Protein AF-A0A9E5ES08-F1 (afdb_monomer_lite)

Sequence (44 aa):
MILTEIDHVAIAVNDLEAAIDYYKRAFGAEVDHREVVESDGVEE

Secondary structure (DSSP, 8-state):
----S--------S-HHHHHHHHHHHH--------EETTTTEE-

pLDDT: mean 94.47, std 3.86, range [77.62, 98.38]

Structure (mmCIF, N/CA/C/O backbone):
data_AF-A0A9E5ES08-F1
#
_entry.id   AF-A0A9E5ES08-F1
#
loop_
_atom_site.group_PDB
_atom_site.id
_atom_site.type_symbol
_atom_site.label_atom_id
_atom_site.label_alt_id
_atom_site.label_comp_id
_atom_site.label_asym_id
_atom_site.label_entity_id
_atom_site.label_seq_id
_atom_site.pdbx_PDB_ins_code
_atom_site.Cartn_x
_atom_site.Cartn_y
_atom_site.Cartn_z
_atom_site.occupancy
_atom_site.B_iso_or_equiv
_atom_site.auth_seq_id
_atom_site.auth_comp_id
_atom_site.auth_asym_id
_atom_site.auth_atom_id
_atom_site.pdbx_PDB_model_num
ATOM 1 N N . MET A 1 1 ? 10.494 -8.708 23.397 1.00 77.62 1 MET A N 1
ATOM 2 C CA . MET A 1 1 ? 9.799 -7.668 22.613 1.00 77.62 1 MET A CA 1
ATOM 3 C C . MET A 1 1 ? 8.539 -8.303 22.054 1.00 77.62 1 MET A C 1
ATOM 5 O O . MET A 1 1 ? 8.651 -9.401 21.526 1.00 77.62 1 MET A O 1
ATOM 9 N N . ILE A 1 2 ? 7.370 -7.699 22.270 1.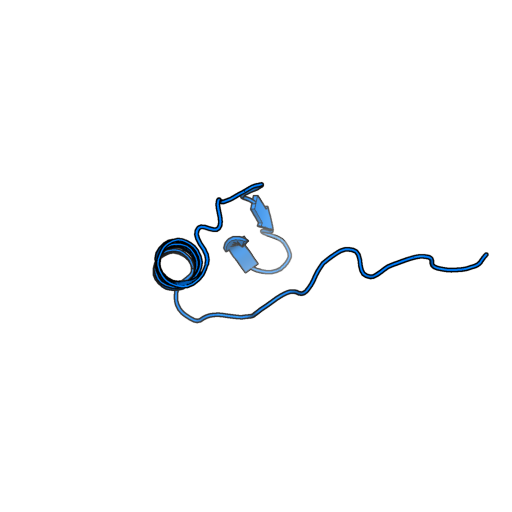00 92.75 2 ILE A N 1
ATOM 10 C CA . ILE A 1 2 ? 6.077 -8.210 21.787 1.00 92.75 2 ILE A CA 1
ATOM 11 C C . ILE A 1 2 ? 5.603 -7.246 20.697 1.00 92.75 2 ILE A C 1
ATOM 13 O O . ILE A 1 2 ? 5.622 -6.041 20.927 1.00 92.75 2 ILE A O 1
ATOM 17 N N . LEU A 1 3 ? 5.240 -7.771 19.526 1.00 94.25 3 LEU A N 1
ATOM 18 C CA . LEU A 1 3 ? 4.613 -7.000 18.448 1.00 94.25 3 LEU A CA 1
ATOM 19 C C . LEU A 1 3 ? 3.148 -6.721 18.815 1.00 94.25 3 LEU A C 1
ATOM 21 O O . LEU A 1 3 ? 2.481 -7.616 19.338 1.00 94.25 3 LEU A O 1
ATOM 25 N N . THR A 1 4 ? 2.664 -5.502 18.571 1.00 95.94 4 THR A N 1
ATOM 26 C CA . THR A 1 4 ? 1.322 -5.048 18.987 1.00 95.94 4 THR A CA 1
ATOM 27 C C . THR A 1 4 ? 0.299 -5.082 17.865 1.00 95.94 4 THR A C 1
ATOM 29 O O . THR A 1 4 ? -0.867 -5.376 18.119 1.00 95.94 4 THR A O 1
ATOM 32 N N . GLU A 1 5 ? 0.727 -4.813 16.635 1.00 96.56 5 GLU A N 1
ATOM 33 C CA . GLU A 1 5 ? -0.167 -4.637 15.496 1.00 96.56 5 GLU A CA 1
ATOM 34 C C . GLU A 1 5 ? 0.521 -4.923 14.161 1.00 96.56 5 GLU A C 1
ATOM 36 O O . GLU A 1 5 ? 1.732 -5.146 14.087 1.00 96.56 5 GLU A O 1
ATOM 41 N N . ILE A 1 6 ? -0.297 -4.945 13.113 1.00 95.31 6 ILE A N 1
ATOM 42 C CA . ILE A 1 6 ? 0.158 -4.926 11.728 1.00 95.31 6 ILE A CA 1
ATOM 43 C C . ILE A 1 6 ? 0.276 -3.459 11.333 1.00 95.31 6 ILE A C 1
ATOM 45 O O . ILE A 1 6 ? -0.700 -2.725 11.451 1.00 95.31 6 ILE A O 1
ATOM 49 N N . ASP A 1 7 ? 1.453 -3.066 10.862 1.00 93.44 7 ASP A N 1
ATOM 50 C CA . ASP A 1 7 ? 1.742 -1.689 10.463 1.00 93.44 7 ASP A CA 1
ATOM 51 C C . ASP A 1 7 ? 1.049 -1.326 9.137 1.00 93.44 7 ASP A C 1
ATOM 53 O O . ASP A 1 7 ? 0.291 -0.364 9.064 1.00 93.44 7 ASP A O 1
ATOM 57 N N . HIS A 1 8 ? 1.221 -2.156 8.106 1.00 93.56 8 HIS A N 1
ATOM 58 C CA . HIS A 1 8 ? 0.587 -1.973 6.801 1.00 93.56 8 HIS A CA 1
ATOM 59 C C . HIS A 1 8 ? 0.460 -3.300 6.038 1.00 93.56 8 HIS A C 1
ATOM 61 O O . HIS A 1 8 ? 1.041 -4.325 6.404 1.00 93.56 8 HIS A O 1
ATOM 67 N N . VAL A 1 9 ? -0.317 -3.278 4.953 1.00 94.31 9 VAL A N 1
ATOM 68 C CA . VAL A 1 9 ? -0.442 -4.382 3.992 1.00 94.31 9 VAL A CA 1
ATOM 69 C C . VAL A 1 9 ? -0.148 -3.836 2.600 1.00 94.31 9 VAL A C 1
ATOM 71 O O . VAL A 1 9 ? -0.924 -3.040 2.079 1.00 94.31 9 VAL A O 1
ATOM 74 N N . ALA A 1 10 ? 0.945 -4.289 1.988 1.00 93.44 10 ALA A N 1
ATOM 75 C CA . ALA A 1 10 ? 1.278 -3.944 0.611 1.00 93.44 10 ALA A CA 1
ATOM 76 C C . ALA A 1 10 ? 0.442 -4.770 -0.381 1.00 93.44 10 ALA A C 1
ATOM 78 O O . ALA A 1 10 ? 0.314 -5.991 -0.245 1.00 93.44 10 ALA A O 1
ATOM 79 N N . ILE A 1 11 ? -0.111 -4.107 -1.400 1.00 94.44 11 ILE A N 1
ATOM 80 C CA . ILE A 1 11 ? -0.902 -4.738 -2.461 1.00 94.44 11 ILE A CA 1
ATOM 81 C C . ILE A 1 11 ? -0.284 -4.357 -3.802 1.00 94.44 11 ILE A C 1
ATOM 83 O O . ILE A 1 11 ? -0.410 -3.224 -4.251 1.00 94.44 11 ILE A O 1
ATOM 87 N N . ALA A 1 12 ? 0.358 -5.319 -4.462 1.00 95.25 12 ALA A N 1
ATOM 88 C CA . ALA A 1 12 ? 0.876 -5.106 -5.806 1.00 95.25 12 ALA A CA 1
ATOM 89 C C . ALA A 1 12 ? -0.283 -4.965 -6.804 1.00 95.25 12 ALA A C 1
ATOM 91 O O . ALA A 1 12 ? -1.130 -5.856 -6.926 1.00 95.25 12 ALA A O 1
ATOM 92 N N . VAL A 1 13 ? -0.301 -3.855 -7.537 1.00 95.88 13 VAL A N 1
ATOM 93 C CA . VAL A 1 13 ? -1.309 -3.540 -8.554 1.00 95.88 13 VAL A CA 1
ATOM 94 C C . VAL A 1 13 ? -0.634 -3.201 -9.877 1.00 95.88 13 VAL A C 1
ATOM 96 O O . VAL A 1 13 ? 0.518 -2.784 -9.911 1.00 95.88 13 VAL A O 1
ATOM 99 N N . ASN A 1 14 ? -1.350 -3.389 -10.987 1.00 95.75 14 ASN A N 1
ATOM 100 C CA . ASN A 1 14 ? -0.834 -3.022 -12.312 1.00 95.75 14 ASN A CA 1
ATOM 101 C C . ASN A 1 14 ? -0.944 -1.512 -12.597 1.00 95.75 14 ASN A C 1
ATOM 103 O O . ASN A 1 14 ? -0.268 -1.020 -13.493 1.00 95.75 14 ASN A O 1
ATOM 107 N N . ASP A 1 15 ? -1.827 -0.807 -11.884 1.00 96.38 15 ASP A N 1
ATOM 108 C CA . ASP A 1 15 ? -2.104 0.622 -12.048 1.00 96.38 15 ASP A CA 1
ATOM 109 C C . ASP A 1 15 ? -2.453 1.215 -10.675 1.00 96.38 15 ASP A C 1
ATOM 111 O O . ASP A 1 15 ? -3.480 0.866 -10.080 1.00 96.38 15 ASP A O 1
ATOM 115 N N . LEU A 1 16 ? -1.564 2.067 -10.160 1.00 95.44 16 LEU A N 1
ATOM 116 C CA . LEU A 1 16 ? -1.682 2.674 -8.836 1.00 95.44 16 LEU A CA 1
ATOM 117 C C . LEU A 1 16 ? -2.839 3.679 -8.769 1.00 95.44 16 LEU A C 1
ATOM 119 O O . LEU A 1 16 ? -3.629 3.652 -7.827 1.00 95.44 16 LEU A O 1
ATOM 123 N N . GLU A 1 17 ? -3.001 4.515 -9.794 1.00 96.44 17 GLU A N 1
ATOM 124 C CA . GLU A 1 17 ? -4.063 5.528 -9.841 1.00 96.44 17 GLU A CA 1
ATOM 125 C C . GLU A 1 17 ? -5.448 4.877 -9.870 1.00 96.44 17 GLU A C 1
ATOM 127 O O . GLU A 1 17 ? -6.365 5.295 -9.156 1.00 96.44 17 GLU A O 1
ATOM 132 N N . ALA A 1 18 ? -5.601 3.802 -10.650 1.00 98.06 18 ALA A N 1
ATOM 133 C CA . ALA A 1 18 ? -6.846 3.043 -10.698 1.00 98.06 18 ALA A CA 1
ATOM 134 C C . ALA A 1 18 ? -7.181 2.390 -9.345 1.00 98.06 18 ALA A C 1
ATOM 136 O O . ALA A 1 18 ? -8.353 2.339 -8.954 1.00 98.06 18 ALA A O 1
ATOM 137 N N . ALA A 1 19 ? -6.170 1.903 -8.617 1.00 97.81 19 ALA A N 1
ATOM 138 C CA . ALA A 1 19 ? -6.353 1.339 -7.284 1.00 97.81 19 ALA A CA 1
ATOM 139 C C . ALA A 1 19 ? -6.770 2.417 -6.271 1.00 97.81 19 ALA A C 1
ATOM 141 O O . ALA A 1 19 ? -7.753 2.225 -5.552 1.00 97.81 19 ALA A O 1
ATOM 142 N N . ILE A 1 20 ? -6.097 3.570 -6.261 1.00 97.38 20 ILE A N 1
ATOM 143 C CA . ILE A 1 20 ? -6.442 4.708 -5.398 1.00 97.38 20 ILE A CA 1
ATOM 144 C C . ILE A 1 20 ? -7.897 5.142 -5.627 1.00 97.38 20 ILE A C 1
ATOM 146 O O . ILE A 1 20 ? -8.668 5.254 -4.669 1.00 97.38 20 ILE A O 1
ATOM 150 N N . ASP A 1 21 ? -8.311 5.328 -6.885 1.00 98.31 21 ASP A N 1
ATOM 151 C CA . ASP A 1 21 ? -9.692 5.699 -7.218 1.00 98.31 21 ASP A CA 1
ATOM 152 C C . ASP A 1 21 ? -10.704 4.641 -6.750 1.00 98.31 21 ASP A C 1
ATOM 154 O O . ASP A 1 21 ? -11.761 4.975 -6.202 1.00 98.31 21 ASP A O 1
ATOM 158 N N . TYR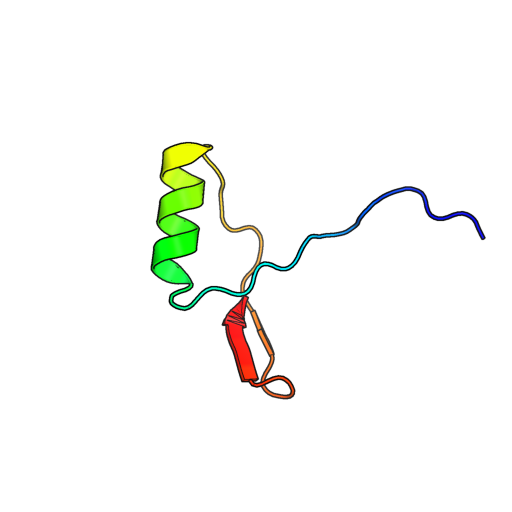 A 1 22 ? -10.375 3.356 -6.906 1.00 98.19 22 TYR A N 1
ATOM 159 C CA . TYR A 1 22 ? -11.211 2.272 -6.403 1.00 98.19 22 TYR A CA 1
ATOM 160 C C . TYR A 1 22 ? -11.392 2.353 -4.883 1.00 98.19 22 TYR A C 1
ATOM 162 O O . TYR A 1 22 ? -12.533 2.359 -4.415 1.00 98.19 22 TYR A O 1
ATOM 170 N N . TYR A 1 23 ? -10.306 2.457 -4.111 1.00 98.06 23 TYR A N 1
ATOM 171 C CA . TYR A 1 23 ? -10.380 2.517 -2.648 1.00 98.06 23 TYR A CA 1
ATOM 172 C C . TYR A 1 23 ? -11.117 3.770 -2.161 1.00 98.06 23 TYR A C 1
ATOM 174 O O . TYR A 1 23 ? -11.938 3.690 -1.240 1.00 98.06 23 TYR A O 1
ATOM 182 N N . LYS A 1 24 ? -10.921 4.905 -2.837 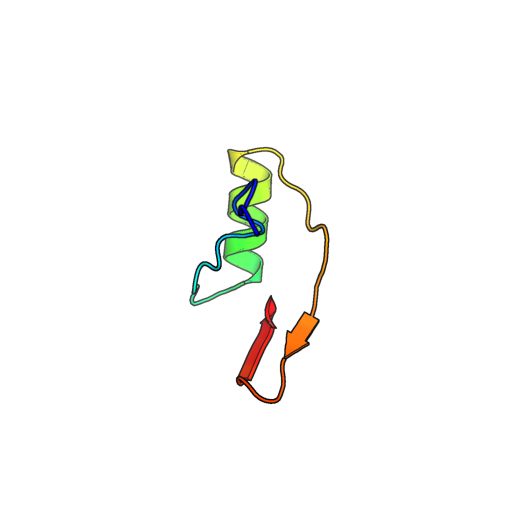1.00 98.12 24 LYS A N 1
ATOM 183 C CA . LYS A 1 24 ? -11.665 6.137 -2.574 1.00 98.12 24 LYS A CA 1
ATOM 184 C C . LYS A 1 24 ? -13.166 5.969 -2.803 1.00 98.12 24 LYS A C 1
ATOM 186 O O . LYS A 1 24 ? -13.961 6.338 -1.944 1.00 98.12 24 LYS A O 1
ATOM 191 N N . ARG A 1 25 ? -13.588 5.393 -3.934 1.00 98.38 25 ARG A N 1
ATOM 192 C CA . ARG A 1 25 ? -15.020 5.223 -4.249 1.00 98.38 25 ARG A CA 1
ATOM 193 C C . ARG A 1 25 ? -15.695 4.125 -3.434 1.00 98.38 25 ARG A C 1
ATOM 195 O O . ARG A 1 25 ? -16.865 4.266 -3.093 1.00 98.38 25 ARG A O 1
ATOM 202 N N . ALA A 1 26 ? -14.989 3.031 -3.165 1.00 98.31 26 ALA A N 1
ATOM 203 C CA . ALA A 1 26 ? -15.545 1.876 -2.470 1.00 98.31 26 ALA A CA 1
ATOM 204 C C . ALA A 1 26 ? -15.625 2.089 -0.954 1.00 98.31 26 ALA A C 1
ATOM 206 O O . ALA A 1 26 ? -16.592 1.650 -0.332 1.00 98.31 26 ALA A O 1
ATOM 207 N N . PHE A 1 27 ? -14.631 2.763 -0.367 1.00 97.62 27 PHE A N 1
ATOM 208 C CA . PHE A 1 27 ? -14.475 2.848 1.087 1.00 97.62 27 PHE A CA 1
ATOM 209 C C . PHE A 1 27 ? -14.377 4.279 1.625 1.00 97.62 27 PHE A C 1
ATOM 211 O O . PHE A 1 27 ? -14.346 4.458 2.838 1.00 97.62 27 PHE A O 1
ATOM 218 N N . GLY A 1 28 ? -14.336 5.296 0.758 1.00 97.62 28 GLY A N 1
ATOM 219 C CA . GLY A 1 28 ? -14.078 6.676 1.178 1.00 97.62 28 GLY A CA 1
ATOM 220 C C . GLY A 1 28 ? -12.639 6.898 1.646 1.00 97.62 28 GLY A C 1
ATOM 221 O O . GLY A 1 28 ? -12.398 7.831 2.403 1.00 97.62 28 GLY A O 1
ATOM 222 N N . ALA A 1 29 ? -11.706 6.027 1.243 1.00 96.88 29 ALA A N 1
ATOM 223 C CA . ALA A 1 29 ? -10.306 6.118 1.641 1.00 96.88 29 ALA A CA 1
ATOM 224 C C . ALA A 1 29 ? -9.607 7.329 1.004 1.00 96.88 29 ALA A C 1
ATOM 226 O O . ALA A 1 29 ? -9.936 7.746 -0.112 1.00 96.88 29 ALA A O 1
ATOM 227 N N . GLU A 1 30 ? -8.610 7.852 1.709 1.00 96.56 30 GLU A N 1
ATOM 228 C CA . GLU A 1 30 ? -7.751 8.944 1.258 1.00 96.56 30 GLU A CA 1
ATOM 229 C C . GLU A 1 30 ? -6.298 8.465 1.208 1.00 96.56 30 GLU A C 1
ATOM 231 O O . GLU A 1 30 ? -5.911 7.551 1.936 1.00 96.56 30 GLU A O 1
ATOM 236 N N . VAL A 1 31 ? -5.508 9.062 0.315 1.00 96.00 31 VAL A N 1
ATOM 237 C CA . VAL A 1 31 ? -4.070 8.787 0.221 1.00 96.00 31 VAL A CA 1
ATOM 238 C C . VAL A 1 31 ? -3.380 9.494 1.381 1.00 96.00 31 VAL A C 1
ATOM 240 O O . VAL A 1 31 ? -3.448 10.720 1.468 1.00 96.00 31 VAL A O 1
ATOM 243 N N . ASP A 1 32 ? -2.736 8.722 2.251 1.00 95.06 32 ASP A N 1
ATOM 244 C CA . ASP A 1 32 ? -2.009 9.249 3.412 1.00 95.06 32 ASP A CA 1
ATOM 245 C C . ASP A 1 32 ? -0.567 9.647 3.057 1.00 95.06 32 ASP A C 1
ATOM 247 O O . ASP A 1 32 ? -0.092 10.716 3.438 1.00 95.06 32 ASP A O 1
ATOM 251 N N . HIS A 1 33 ? 0.109 8.829 2.247 1.00 92.81 33 HIS A N 1
ATOM 252 C CA . HIS A 1 33 ? 1.481 9.052 1.799 1.00 92.81 33 HIS A CA 1
ATOM 253 C C . HIS A 1 33 ? 1.663 8.610 0.344 1.00 92.81 33 HIS A C 1
ATOM 255 O O . HIS A 1 33 ? 0.867 7.816 -0.155 1.00 92.81 33 HIS A 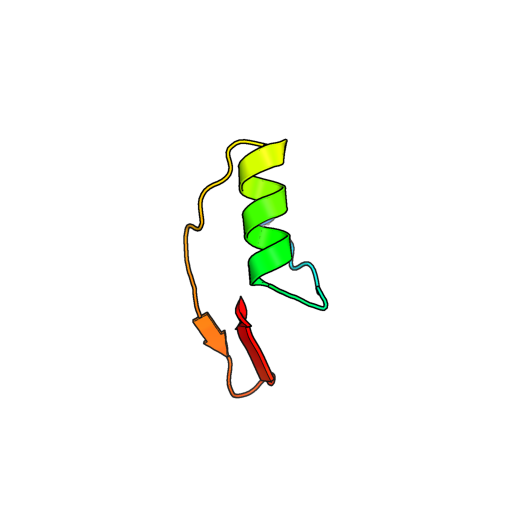O 1
ATOM 261 N N . ARG A 1 34 ? 2.686 9.156 -0.330 1.00 94.12 34 ARG A N 1
ATOM 262 C CA 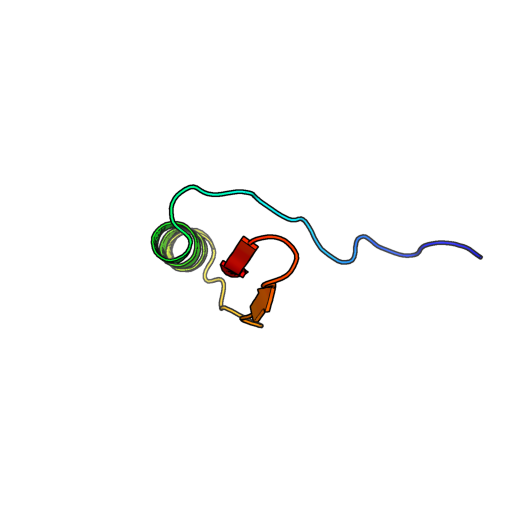. ARG A 1 34 ? 3.093 8.732 -1.671 1.00 94.12 34 ARG A CA 1
ATOM 263 C C . ARG A 1 34 ? 4.606 8.780 -1.817 1.00 94.12 34 ARG A C 1
ATOM 265 O O . ARG A 1 34 ? 5.206 9.827 -1.562 1.00 94.12 34 ARG A O 1
ATOM 272 N N . GLU A 1 35 ? 5.205 7.685 -2.262 1.00 93.19 35 GLU A N 1
ATOM 273 C CA . GLU A 1 35 ? 6.654 7.561 -2.407 1.00 93.19 35 GLU A CA 1
ATOM 274 C C . GLU A 1 35 ? 7.041 6.724 -3.627 1.00 93.19 35 GLU A C 1
ATOM 276 O O . GLU A 1 35 ? 6.414 5.723 -3.961 1.00 93.19 35 GLU A O 1
ATOM 281 N N . VAL A 1 36 ? 8.124 7.134 -4.291 1.00 94.56 36 VAL A N 1
ATOM 282 C CA . VAL A 1 36 ? 8.792 6.313 -5.304 1.00 94.56 36 VAL A CA 1
ATOM 283 C C . VAL A 1 36 ? 10.030 5.701 -4.665 1.00 94.56 36 VAL A C 1
ATOM 285 O O . VAL A 1 36 ? 10.984 6.411 -4.344 1.00 94.56 36 VAL A O 1
ATOM 288 N N . VAL A 1 37 ? 10.038 4.378 -4.526 1.00 92.88 37 VAL A N 1
ATOM 289 C CA . VAL A 1 37 ? 11.170 3.625 -3.981 1.00 92.88 37 VAL A CA 1
ATOM 290 C C . VAL A 1 37 ? 12.026 3.126 -5.142 1.00 92.88 37 VAL A C 1
ATOM 292 O O . VAL A 1 37 ? 11.833 2.031 -5.675 1.00 92.88 37 VAL A O 1
ATOM 295 N N . GLU A 1 38 ? 12.994 3.946 -5.560 1.00 93.88 38 GLU A N 1
ATOM 296 C CA . GLU A 1 38 ? 13.816 3.665 -6.749 1.00 93.88 38 GLU A CA 1
ATOM 297 C C . GLU A 1 38 ? 14.610 2.354 -6.655 1.00 93.88 38 GLU A C 1
ATOM 299 O O . GLU A 1 38 ? 14.818 1.696 -7.673 1.00 93.88 38 GLU A O 1
ATOM 304 N N . SER A 1 39 ? 15.044 1.954 -5.453 1.00 93.12 39 SER A N 1
ATOM 305 C CA . SER A 1 39 ? 15.793 0.702 -5.256 1.00 93.12 39 SER A CA 1
ATOM 306 C C . SER A 1 39 ? 14.987 -0.535 -5.634 1.00 93.12 39 SER A C 1
ATOM 308 O O . SER A 1 39 ? 15.555 -1.524 -6.10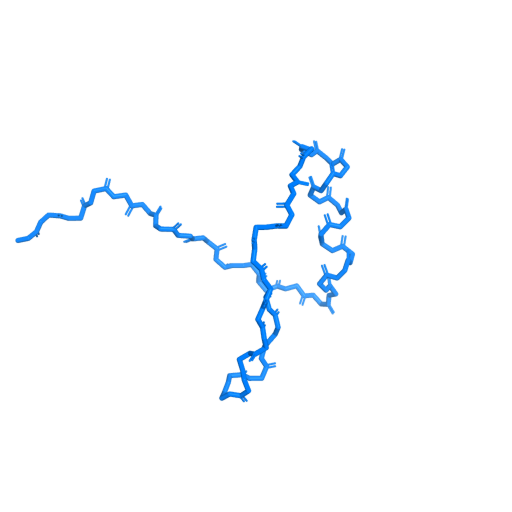1 1.00 93.12 39 SER A O 1
ATOM 310 N N . ASP A 1 40 ? 13.674 -0.448 -5.450 1.00 86.75 40 ASP A N 1
ATOM 311 C CA . ASP A 1 40 ? 12.745 -1.561 -5.581 1.00 86.75 40 ASP A CA 1
ATOM 312 C C . ASP A 1 40 ? 11.914 -1.427 -6.868 1.00 86.75 40 ASP A C 1
ATOM 314 O O . ASP A 1 40 ? 11.257 -2.377 -7.293 1.00 86.75 40 ASP A O 1
ATOM 318 N N . GLY A 1 41 ? 11.994 -0.267 -7.533 1.00 89.38 41 GLY A N 1
ATOM 319 C CA . GLY A 1 41 ? 11.292 0.028 -8.779 1.00 89.38 41 GLY A CA 1
ATOM 320 C C . GLY A 1 41 ? 9.778 0.145 -8.605 1.00 89.38 41 GLY A C 1
ATOM 321 O O . GLY A 1 41 ? 9.044 -0.134 -9.553 1.00 89.38 41 GLY A O 1
ATOM 322 N N . VAL A 1 42 ? 9.319 0.515 -7.405 1.00 89.62 42 VAL A N 1
ATOM 323 C CA . VAL A 1 42 ? 7.897 0.613 -7.047 1.00 89.62 42 VAL A CA 1
ATOM 324 C C . VAL A 1 42 ? 7.505 2.042 -6.690 1.00 89.62 42 VAL A C 1
ATOM 326 O O . VAL A 1 42 ? 8.324 2.839 -6.233 1.00 89.62 42 VAL A O 1
ATOM 329 N N . GLU A 1 43 ? 6.233 2.346 -6.909 1.00 90.25 43 GLU A N 1
ATOM 330 C CA . GLU A 1 43 ? 5.566 3.545 -6.415 1.00 90.25 43 GLU A CA 1
ATOM 331 C C . GLU A 1 43 ? 4.404 3.093 -5.529 1.00 90.25 43 GLU A C 1
ATOM 333 O O . GLU A 1 43 ? 3.651 2.192 -5.922 1.00 90.25 43 GLU A O 1
ATOM 338 N N . GLU A 1 44 ? 4.291 3.699 -4.350 1.00 86.81 44 GLU A N 1
ATOM 339 C CA . GLU A 1 44 ? 3.222 3.467 -3.373 1.00 86.81 44 GLU A CA 1
ATOM 340 C C . GLU A 1 44 ? 2.495 4.757 -3.001 1.00 86.81 44 GLU A C 1
ATOM 342 O O . GLU A 1 44 ? 3.148 5.828 -3.003 1.00 86.81 44 GLU A O 1
#

Foldseek 3Di:
DDDDDDPDDDDDDPDPVVVQVCCCVVPVDDDPDWDQDVVVRDID

Radius of gyration: 13.06 Å; chains: 1; bounding box: 31×18×35 Å